Protein AF-A0A1Q4V2J5-F1 (afdb_monomer)

Structure (mmCIF, N/CA/C/O backbone):
data_AF-A0A1Q4V2J5-F1
#
_entry.id   AF-A0A1Q4V2J5-F1
#
loop_
_atom_site.group_PDB
_atom_site.id
_atom_site.type_symbol
_atom_site.label_atom_id
_atom_site.label_alt_id
_atom_site.label_comp_id
_atom_site.label_asym_id
_atom_site.label_entity_id
_atom_site.label_seq_id
_atom_site.pdbx_PDB_ins_code
_atom_site.Cartn_x
_atom_site.Cartn_y
_atom_site.Cartn_z
_atom_site.occupancy
_atom_site.B_iso_or_equiv
_atom_site.auth_seq_id
_atom_site.auth_comp_id
_atom_site.auth_asym_id
_atom_site.auth_atom_id
_atom_site.pdbx_PDB_model_num
ATOM 1 N N . MET A 1 1 ? -46.724 -32.236 67.416 1.00 39.72 1 MET A N 1
ATOM 2 C CA . MET A 1 1 ? -46.087 -31.391 68.452 1.00 39.72 1 MET A CA 1
ATOM 3 C C . MET A 1 1 ? -46.421 -29.924 68.162 1.00 39.72 1 MET A C 1
ATOM 5 O O . MET A 1 1 ? -46.288 -29.545 67.012 1.00 39.72 1 MET A O 1
ATOM 9 N N . ARG A 1 2 ? -46.926 -29.193 69.180 1.00 38.06 2 ARG A N 1
ATOM 10 C CA . ARG A 1 2 ? -46.910 -27.722 69.469 1.00 38.06 2 ARG A CA 1
ATOM 11 C C . ARG A 1 2 ? -47.017 -26.739 68.270 1.00 38.06 2 ARG A C 1
ATOM 13 O O . ARG A 1 2 ? -46.106 -26.695 67.465 1.00 38.06 2 ARG A O 1
ATOM 20 N N . LYS A 1 3 ? -48.126 -26.019 68.008 1.00 39.00 3 LYS A N 1
ATOM 21 C CA . LYS A 1 3 ? -48.705 -24.787 68.636 1.00 39.00 3 LYS A CA 1
ATOM 22 C C . LYS A 1 3 ? -47.751 -23.587 68.846 1.00 39.00 3 LYS A C 1
ATOM 24 O O . LYS A 1 3 ? -46.916 -23.660 69.738 1.00 39.00 3 LYS A O 1
ATOM 29 N N . ALA A 1 4 ? -48.019 -22.490 68.118 1.00 44.50 4 ALA A N 1
ATOM 30 C CA . ALA A 1 4 ? -48.086 -21.050 68.495 1.00 44.50 4 ALA A CA 1
ATOM 31 C C . ALA A 1 4 ? -48.297 -20.270 67.166 1.00 44.50 4 ALA A C 1
ATOM 33 O O . ALA A 1 4 ? -47.572 -20.547 66.222 1.00 44.50 4 ALA A O 1
ATOM 34 N N . VAL A 1 5 ? -49.307 -19.438 66.869 1.00 44.59 5 VAL A N 1
ATOM 35 C CA . VAL A 1 5 ? -50.033 -18.348 67.560 1.00 44.59 5 VAL A CA 1
ATOM 36 C C . VAL A 1 5 ? -49.110 -17.291 68.161 1.00 44.59 5 VAL A C 1
ATOM 38 O O . VAL A 1 5 ? -48.549 -17.490 69.231 1.00 44.59 5 VAL A O 1
ATOM 41 N N . GLY A 1 6 ? -49.039 -16.147 67.479 1.00 40.91 6 GLY A N 1
ATOM 42 C CA . GLY A 1 6 ? -48.500 -14.886 67.975 1.00 40.91 6 GLY A CA 1
ATOM 43 C C . GLY A 1 6 ? -48.988 -13.738 67.091 1.00 40.91 6 GLY A C 1
ATOM 44 O O . GLY A 1 6 ? -48.421 -13.489 66.035 1.00 40.91 6 GLY A O 1
ATOM 45 N N . ALA A 1 7 ? -50.076 -13.091 67.506 1.00 45.78 7 ALA A N 1
ATOM 46 C CA . ALA A 1 7 ? -50.595 -11.841 66.957 1.00 45.78 7 ALA A CA 1
ATOM 47 C C . ALA A 1 7 ? -50.284 -10.700 67.936 1.00 45.78 7 ALA A C 1
ATOM 49 O O . ALA A 1 7 ? -50.378 -10.937 69.135 1.00 45.78 7 ALA A O 1
ATOM 50 N N . LEU A 1 8 ? -49.972 -9.500 67.433 1.00 45.38 8 LEU A N 1
ATOM 51 C CA . LEU A 1 8 ? -50.044 -8.181 68.103 1.00 45.38 8 LEU A CA 1
ATOM 52 C C . LEU A 1 8 ? -49.776 -7.121 67.006 1.00 45.38 8 LEU A C 1
ATOM 54 O O . LEU A 1 8 ? -48.707 -7.141 66.410 1.00 45.38 8 LEU A O 1
ATOM 58 N N . LEU A 1 9 ? -50.767 -6.407 66.451 1.00 46.00 9 LEU A N 1
ATOM 59 C CA . LEU A 1 9 ? -51.489 -5.213 66.943 1.00 46.00 9 LEU A CA 1
ATOM 60 C C . LEU A 1 9 ? -50.599 -3.998 67.274 1.00 46.00 9 LEU A C 1
ATOM 62 O O . LEU A 1 9 ? -49.990 -3.970 68.336 1.00 46.00 9 LEU A O 1
ATOM 66 N N . ALA A 1 10 ? -50.642 -2.974 66.408 1.00 44.84 10 ALA A N 1
ATOM 67 C CA . ALA A 1 10 ? -50.581 -1.537 66.743 1.00 44.84 10 ALA A CA 1
ATOM 68 C C . ALA A 1 10 ? -50.920 -0.710 65.473 1.00 44.84 10 ALA A C 1
ATOM 70 O O . ALA A 1 10 ? -50.169 -0.722 64.505 1.00 44.84 10 ALA A O 1
ATOM 71 N N . THR A 1 11 ? -52.172 -0.273 65.292 1.00 48.34 11 THR A N 1
ATOM 72 C CA . THR A 1 11 ? -52.680 1.107 65.508 1.00 48.34 11 THR A CA 1
ATOM 73 C C . THR A 1 11 ? -52.018 2.222 64.680 1.00 48.34 11 THR A C 1
ATOM 75 O O . THR A 1 11 ? -50.957 2.723 65.026 1.00 48.34 11 THR A O 1
ATOM 78 N N . THR A 1 12 ? -52.742 2.621 63.623 1.00 49.16 12 THR A N 1
ATOM 79 C CA . THR A 1 12 ? -53.023 3.991 63.128 1.00 49.16 12 THR A CA 1
ATOM 80 C C . THR A 1 12 ? -51.991 5.110 63.305 1.00 49.16 12 THR A C 1
ATOM 82 O O . THR A 1 12 ? -51.765 5.569 64.419 1.00 49.16 12 THR A O 1
ATOM 85 N N . ALA A 1 13 ? -51.627 5.743 62.186 1.00 43.56 13 ALA A N 1
ATOM 86 C CA . ALA A 1 13 ? -51.662 7.203 62.070 1.00 43.56 13 ALA A CA 1
ATOM 87 C C . ALA A 1 13 ? -51.858 7.609 60.600 1.00 43.56 13 ALA A C 1
ATOM 89 O O . ALA A 1 13 ? -51.049 7.277 59.737 1.00 43.56 13 ALA A O 1
ATOM 90 N N . LEU A 1 14 ? -52.955 8.319 60.323 1.00 47.50 14 LEU A N 1
ATOM 91 C CA . LEU A 1 14 ? -53.097 9.106 59.104 1.00 47.50 14 LEU A CA 1
ATOM 92 C C . LEU A 1 14 ? -52.106 10.272 59.153 1.00 47.50 14 LEU A C 1
ATOM 94 O O . LEU A 1 14 ? -52.056 10.991 60.148 1.00 47.50 14 LEU A O 1
ATOM 98 N N . ALA A 1 15 ? -51.427 10.530 58.042 1.00 47.84 15 ALA A N 1
ATOM 99 C CA . ALA A 1 15 ? -50.968 11.870 57.710 1.00 47.84 15 ALA A CA 1
ATOM 100 C C . ALA A 1 15 ? -51.101 12.068 56.198 1.00 47.84 15 ALA A C 1
ATOM 102 O O . ALA A 1 15 ? -50.316 11.553 55.406 1.00 47.84 15 ALA A O 1
ATOM 103 N N . LEU A 1 16 ? -52.150 12.798 55.814 1.00 48.62 16 LEU A N 1
ATOM 104 C CA . LEU A 1 16 ? -52.228 13.472 54.528 1.00 48.62 16 LEU A CA 1
ATOM 105 C C . LEU A 1 16 ? -51.215 14.616 54.542 1.00 48.62 16 LEU A C 1
ATOM 107 O O . LEU A 1 16 ? -51.400 15.583 55.279 1.00 48.62 16 LEU A O 1
ATOM 111 N N . THR A 1 17 ? -50.198 14.546 53.695 1.00 51.84 17 THR A N 1
ATOM 112 C CA . THR A 1 17 ? -49.452 15.733 53.276 1.00 51.84 17 THR A CA 1
ATOM 113 C C . THR A 1 17 ? -49.263 15.705 51.768 1.00 51.84 17 THR A C 1
ATOM 115 O O . THR A 1 17 ? -48.431 15.001 51.203 1.00 51.84 17 THR A O 1
ATOM 118 N N . THR A 1 18 ? -50.089 16.509 51.107 1.00 47.66 18 THR A N 1
ATOM 119 C CA . THR A 1 18 ? -49.885 17.018 49.755 1.00 47.66 18 THR A CA 1
ATOM 120 C C . THR A 1 18 ? -48.602 17.844 49.722 1.00 47.66 18 THR A C 1
ATOM 122 O O . THR A 1 18 ? -48.601 19.01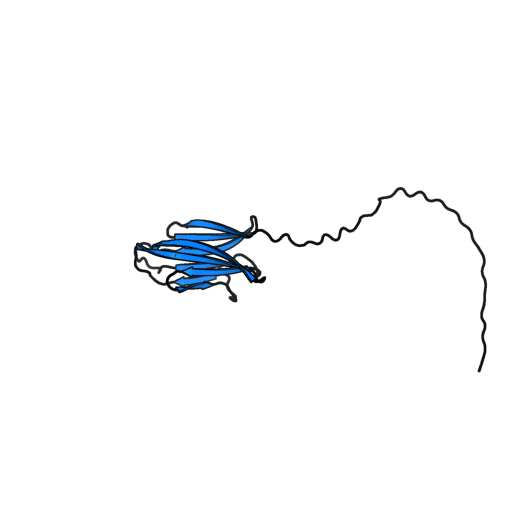7 50.093 1.00 47.66 18 THR A O 1
ATOM 125 N N . GLY A 1 19 ? -47.504 17.228 49.294 1.00 42.25 19 GLY A N 1
ATOM 126 C CA . GLY A 1 19 ? -46.289 17.924 48.890 1.00 42.25 19 GLY A CA 1
ATOM 127 C C . GLY A 1 19 ? -46.269 18.069 47.375 1.00 42.25 19 GLY A C 1
ATOM 128 O O . GLY A 1 19 ? -45.929 17.125 46.671 1.00 42.25 19 GLY A O 1
ATOM 129 N N . MET A 1 20 ? -46.648 19.242 46.868 1.00 44.53 20 MET A N 1
ATOM 130 C CA . MET A 1 20 ? -46.330 19.637 45.497 1.00 44.53 20 MET A CA 1
ATOM 131 C C . MET A 1 20 ? -44.825 19.900 45.419 1.00 44.53 20 MET A C 1
ATOM 133 O O . MET A 1 20 ? -44.360 20.972 45.799 1.00 44.53 20 MET A O 1
ATOM 137 N N . THR A 1 21 ? -44.057 18.936 44.925 1.00 46.31 21 THR A N 1
ATOM 138 C CA . THR A 1 21 ? -42.703 19.178 44.427 1.00 46.31 21 THR A CA 1
ATOM 139 C C . THR A 1 21 ? -42.759 19.282 42.909 1.00 46.31 21 THR A C 1
ATOM 141 O O . THR A 1 21 ? -42.715 18.293 42.183 1.00 46.31 21 THR A O 1
ATOM 144 N N . PHE A 1 22 ? -42.851 20.518 42.416 1.00 46.22 22 PHE A N 1
ATOM 145 C CA . PHE A 1 22 ? -42.333 20.843 41.092 1.00 46.22 22 PHE A CA 1
ATOM 146 C C . PHE A 1 22 ? -40.817 20.636 41.142 1.00 46.22 22 PHE A C 1
ATOM 148 O O . PHE A 1 22 ? -40.104 21.396 41.791 1.00 46.22 22 PHE A O 1
ATOM 155 N N . GLY A 1 23 ? -40.329 19.577 40.504 1.00 39.62 23 GLY A N 1
ATOM 156 C CA . GLY A 1 23 ? -38.907 19.263 40.473 1.00 39.62 23 GLY A CA 1
ATOM 157 C C . GLY A 1 23 ? -38.599 18.241 39.393 1.00 39.62 23 GLY A C 1
ATOM 158 O O . GLY A 1 23 ? -38.855 17.060 39.583 1.00 39.62 23 GLY A O 1
ATOM 159 N N . ALA A 1 24 ? -38.072 18.737 38.272 1.00 45.25 24 ALA A N 1
ATOM 160 C CA . ALA A 1 24 ? -37.288 18.011 37.275 1.00 45.25 24 ALA A CA 1
ATOM 161 C C . ALA A 1 24 ? -37.815 16.612 36.901 1.00 45.25 24 ALA A C 1
ATOM 163 O O . ALA A 1 24 ? -37.343 15.586 37.391 1.00 45.25 24 ALA A O 1
ATOM 164 N N . GLY A 1 25 ? -38.777 16.584 35.974 1.00 34.22 25 GLY A N 1
ATOM 165 C CA . GLY A 1 25 ? -39.198 15.358 35.308 1.00 34.22 25 GLY A CA 1
ATOM 166 C C . GLY A 1 25 ? -38.001 14.657 34.669 1.00 34.22 25 GLY A C 1
ATOM 167 O O . GLY A 1 25 ? -37.368 15.207 33.775 1.00 34.22 25 GLY A O 1
ATOM 168 N N . SER A 1 26 ? -37.717 13.460 35.188 1.00 39.34 26 SER A N 1
ATOM 169 C CA . SER A 1 26 ? -36.947 12.374 34.583 1.00 39.34 26 SER A CA 1
ATOM 170 C C . SER A 1 26 ? -35.754 12.815 33.732 1.00 39.34 26 SER A C 1
ATOM 172 O O . SER A 1 26 ? -35.878 13.008 32.522 1.00 39.34 26 SER A O 1
ATOM 174 N N . ALA A 1 27 ? -34.561 12.804 34.334 1.00 39.50 27 ALA A N 1
ATOM 175 C CA . ALA A 1 27 ? -33.396 12.331 33.601 1.00 39.50 27 ALA A CA 1
ATOM 176 C C . ALA A 1 27 ? -33.718 10.896 33.162 1.00 39.50 27 ALA A C 1
ATOM 178 O O . ALA A 1 27 ? -33.480 9.931 33.887 1.00 39.50 27 ALA A O 1
ATOM 179 N N . ALA A 1 28 ? -34.357 10.761 32.000 1.00 39.88 28 ALA A N 1
ATOM 180 C CA . ALA A 1 28 ? -34.276 9.538 31.245 1.00 39.88 28 ALA A CA 1
ATOM 181 C C . ALA A 1 28 ? -32.778 9.352 31.030 1.00 39.88 28 ALA A C 1
ATOM 183 O O . ALA A 1 28 ? -32.152 10.110 30.289 1.00 39.88 28 ALA A O 1
ATOM 184 N N . ALA A 1 29 ? -32.191 8.403 31.757 1.00 42.00 29 ALA A N 1
ATOM 185 C CA . ALA A 1 29 ? -30.956 7.785 31.338 1.00 42.00 29 ALA A CA 1
ATOM 186 C C . ALA A 1 29 ? -31.275 7.185 29.971 1.00 42.00 29 ALA A C 1
ATOM 188 O O . ALA A 1 29 ? -31.754 6.061 29.849 1.00 42.00 29 ALA A O 1
ATOM 189 N N . GLN A 1 30 ? -31.115 8.010 28.940 1.00 37.41 30 GLN A N 1
ATOM 190 C CA . GLN A 1 30 ? -30.925 7.553 27.592 1.00 37.41 30 G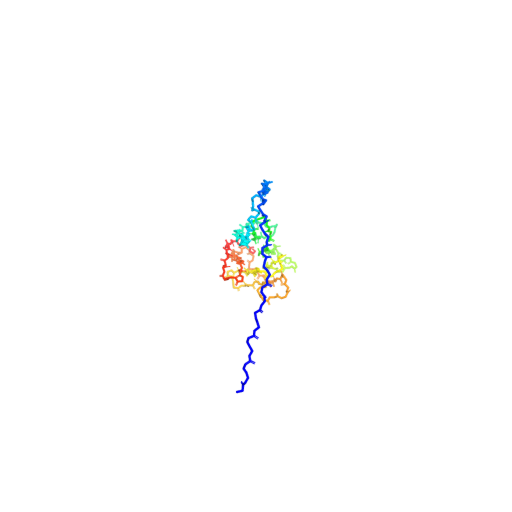LN A CA 1
ATOM 191 C C . GLN A 1 30 ? -29.654 6.733 27.731 1.00 37.41 30 GLN A C 1
ATOM 193 O O . GLN A 1 30 ? -28.562 7.280 27.886 1.00 37.41 30 GLN A O 1
ATOM 198 N N . SER A 1 31 ? -29.817 5.415 27.833 1.00 38.59 31 SER A N 1
ATOM 199 C CA . SER A 1 31 ? -28.772 4.492 27.447 1.00 38.59 31 SER A CA 1
ATOM 200 C C . SER A 1 31 ? -28.426 4.928 26.035 1.00 38.59 31 SER A C 1
ATOM 202 O O . SER A 1 31 ? -29.147 4.617 25.089 1.00 38.59 31 SER A O 1
ATOM 204 N N . ALA A 1 32 ? -27.426 5.802 25.922 1.00 42.28 32 ALA A N 1
ATOM 205 C CA . ALA A 1 32 ? -26.769 6.068 24.674 1.00 42.28 32 ALA A CA 1
ATOM 206 C C . ALA A 1 32 ? -26.200 4.708 24.316 1.00 42.28 32 ALA A C 1
ATOM 208 O O . ALA A 1 32 ? -25.188 4.277 24.866 1.00 42.28 32 ALA A O 1
ATOM 209 N N . ASP A 1 33 ? -26.954 3.983 23.499 1.00 41.97 33 ASP A N 1
ATOM 210 C CA . ASP A 1 33 ? -26.427 2.893 22.722 1.00 41.97 33 ASP A CA 1
ATOM 211 C C . ASP A 1 33 ? -25.366 3.554 21.852 1.00 41.97 33 ASP A C 1
ATOM 213 O O . ASP A 1 33 ? -25.638 4.123 20.795 1.00 41.97 33 ASP A O 1
ATOM 217 N N . THR A 1 34 ? -24.151 3.638 22.385 1.00 43.88 34 THR A N 1
ATOM 218 C CA . THR A 1 34 ? -22.976 4.020 21.629 1.00 43.88 34 THR A CA 1
ATOM 219 C C . THR A 1 34 ? -22.652 2.828 20.746 1.00 43.88 34 THR A C 1
ATOM 221 O O . THR A 1 34 ? -21.606 2.199 20.887 1.00 43.88 34 THR A O 1
ATOM 224 N N . THR A 1 35 ? -23.543 2.513 19.806 1.00 45.41 35 THR A N 1
ATOM 225 C CA . THR A 1 35 ? -23.106 2.011 18.518 1.00 45.41 35 THR A CA 1
ATOM 226 C C . THR A 1 35 ? -22.198 3.107 17.986 1.00 45.41 35 THR A C 1
ATOM 228 O O . THR A 1 35 ? -22.676 4.109 17.449 1.00 45.41 35 THR A O 1
ATOM 231 N N . ALA A 1 36 ? -20.895 2.993 18.260 1.00 49.88 36 ALA A N 1
ATOM 232 C CA . ALA A 1 36 ? -19.885 3.810 17.617 1.00 49.88 36 ALA A CA 1
ATOM 233 C C . ALA A 1 36 ? -20.219 3.757 16.128 1.00 49.88 36 ALA A C 1
ATOM 235 O O . ALA A 1 36 ? -20.235 2.672 15.542 1.00 49.88 36 ALA A O 1
ATOM 236 N N . ALA A 1 37 ? -20.634 4.893 15.565 1.00 50.72 37 ALA A N 1
ATOM 237 C CA . ALA A 1 37 ? -21.012 4.954 14.168 1.00 50.72 37 ALA A CA 1
ATOM 238 C C . ALA A 1 37 ? -19.843 4.366 13.380 1.00 50.72 37 ALA A C 1
ATOM 240 O O . ALA A 1 37 ? -18.717 4.847 13.522 1.00 50.72 37 ALA A O 1
ATOM 241 N N . VAL A 1 38 ? -20.094 3.289 12.631 1.00 58.28 38 VAL A N 1
ATOM 242 C CA . VAL A 1 38 ? -19.081 2.677 11.773 1.00 58.28 38 VAL A CA 1
ATOM 243 C C . VAL A 1 38 ? -18.614 3.782 10.838 1.00 58.28 38 VAL A C 1
ATOM 245 O O . VAL A 1 38 ? -19.359 4.219 9.960 1.00 58.28 38 VAL A O 1
ATOM 248 N N . GLN A 1 39 ? -17.423 4.316 11.099 1.00 69.12 39 GLN A N 1
ATOM 249 C CA . GLN A 1 39 ? -16.891 5.414 10.313 1.00 69.12 39 GLN A CA 1
ATOM 250 C C . GLN A 1 39 ? -16.684 4.902 8.890 1.00 69.12 39 GLN A C 1
ATOM 252 O O . GLN A 1 39 ? -16.089 3.843 8.683 1.00 69.12 39 GLN A O 1
ATOM 257 N N . ALA A 1 40 ? -17.213 5.631 7.906 1.00 81.81 40 ALA A N 1
ATOM 258 C CA . ALA A 1 40 ? -17.077 5.243 6.513 1.00 81.81 40 ALA A CA 1
ATOM 259 C C . ALA A 1 40 ? -15.593 5.249 6.129 1.00 81.81 40 ALA A C 1
ATOM 261 O O . ALA A 1 40 ? -14.933 6.295 6.154 1.00 81.81 40 ALA A O 1
ATOM 262 N N . ILE A 1 41 ? -15.086 4.071 5.773 1.00 88.88 41 ILE A N 1
ATOM 263 C CA . ILE A 1 41 ? -13.733 3.917 5.262 1.00 88.88 41 ILE A CA 1
ATOM 264 C C . ILE A 1 41 ? -13.674 4.469 3.846 1.00 88.88 41 ILE A C 1
ATOM 266 O O . ILE A 1 41 ? -14.467 4.091 2.982 1.00 88.88 41 ILE A O 1
ATOM 270 N N . HIS A 1 42 ? -12.699 5.332 3.595 1.00 91.25 42 HIS A N 1
ATOM 271 C CA . HIS A 1 42 ? -12.381 5.794 2.253 1.00 91.25 42 HIS A CA 1
ATOM 272 C C . HIS A 1 42 ? -10.872 5.862 2.050 1.00 91.25 42 HIS A C 1
ATOM 274 O O . HIS A 1 42 ? -10.095 5.790 3.002 1.00 91.25 42 HIS A O 1
ATOM 280 N N . ALA A 1 43 ? -10.465 5.990 0.792 1.00 95.06 43 ALA A N 1
ATOM 281 C CA . ALA A 1 43 ? -9.069 6.059 0.408 1.00 95.06 43 ALA A CA 1
ATOM 282 C C . ALA A 1 43 ? -8.800 7.264 -0.487 1.00 95.06 43 ALA A C 1
ATOM 284 O O . ALA A 1 43 ? -9.634 7.647 -1.309 1.00 95.06 43 ALA A O 1
ATOM 285 N N . THR A 1 44 ? -7.600 7.816 -0.363 1.00 96.94 44 THR A N 1
ATOM 286 C CA . THR A 1 44 ? -7.037 8.777 -1.309 1.00 96.94 44 THR A CA 1
ATOM 287 C C . THR A 1 44 ? -5.827 8.156 -1.990 1.00 96.94 44 THR A C 1
ATOM 289 O O . THR A 1 44 ? -5.126 7.327 -1.412 1.00 96.94 44 THR A O 1
ATOM 292 N N . THR A 1 45 ? -5.593 8.529 -3.245 1.00 97.31 45 THR A N 1
ATOM 293 C CA . THR A 1 45 ? -4.410 8.112 -4.004 1.00 97.31 45 THR A CA 1
ATOM 294 C C . THR A 1 45 ? -3.628 9.356 -4.385 1.00 97.31 45 THR A C 1
ATOM 296 O O . THR A 1 45 ? -4.207 10.305 -4.914 1.00 97.31 45 THR A O 1
ATOM 299 N N . ALA A 1 46 ? -2.330 9.363 -4.099 1.00 95.88 46 ALA A N 1
ATOM 300 C CA . ALA A 1 46 ? -1.442 10.472 -4.409 1.00 95.88 46 ALA A CA 1
ATOM 301 C C . ALA A 1 46 ? -0.139 9.955 -5.018 1.00 95.88 46 ALA A C 1
ATOM 303 O O . ALA A 1 46 ? 0.426 8.970 -4.540 1.00 95.88 46 ALA A O 1
ATOM 304 N N . SER A 1 47 ? 0.356 10.642 -6.045 1.00 92.19 47 SER A N 1
ATOM 305 C CA . SER A 1 47 ? 1.733 10.461 -6.498 1.00 92.19 47 SER A CA 1
ATOM 306 C C . SER A 1 47 ? 2.682 10.958 -5.410 1.00 92.19 47 SER A C 1
ATOM 308 O O . SER A 1 47 ? 2.520 12.067 -4.894 1.00 92.19 47 SER A O 1
ATOM 310 N N . THR A 1 48 ? 3.672 10.147 -5.068 1.00 82.75 48 THR A N 1
ATOM 311 C CA . THR A 1 48 ? 4.829 10.558 -4.273 1.00 82.75 48 THR A CA 1
ATOM 312 C C . THR A 1 48 ? 5.990 10.848 -5.226 1.00 82.75 48 THR A C 1
ATOM 314 O O . THR A 1 48 ? 5.912 10.525 -6.411 1.00 82.75 48 THR A O 1
ATOM 317 N N . GLY A 1 49 ? 7.038 11.540 -4.765 1.00 79.94 49 GLY A N 1
ATOM 318 C CA . GLY A 1 49 ? 8.110 12.027 -5.651 1.00 79.94 49 GLY A CA 1
ATOM 319 C C . GLY A 1 49 ? 8.719 10.946 -6.555 1.00 79.94 49 GLY A C 1
ATOM 320 O O . GLY A 1 49 ? 9.129 11.245 -7.671 1.00 79.94 49 GLY A O 1
ATOM 321 N N . ASN A 1 50 ? 8.715 9.697 -6.092 1.00 81.62 50 ASN A N 1
ATOM 322 C CA . ASN A 1 50 ? 9.178 8.517 -6.806 1.00 81.62 50 ASN A CA 1
ATOM 323 C C . ASN A 1 50 ? 8.163 7.366 -6.720 1.00 81.62 50 ASN A C 1
ATOM 325 O O . ASN A 1 50 ? 8.563 6.217 -6.601 1.00 81.62 50 ASN A O 1
ATOM 329 N N . GLY A 1 51 ? 6.857 7.626 -6.675 1.00 89.88 51 GLY A N 1
ATOM 330 C CA . GLY A 1 51 ? 5.935 6.551 -6.324 1.00 89.88 51 GLY A CA 1
ATOM 331 C C . GLY A 1 51 ? 4.462 6.907 -6.312 1.00 89.88 51 GLY A C 1
ATOM 332 O O . GLY A 1 51 ? 4.032 7.948 -6.811 1.00 89.88 51 GLY A O 1
ATOM 333 N N . VAL A 1 52 ? 3.670 6.009 -5.734 1.00 95.25 52 VAL A N 1
ATOM 334 C CA . VAL A 1 52 ? 2.233 6.205 -5.523 1.00 95.25 52 VAL A CA 1
ATOM 335 C C . VAL A 1 52 ? 1.854 5.658 -4.158 1.00 95.25 52 VAL A C 1
ATOM 337 O O . VAL A 1 52 ? 2.116 4.496 -3.859 1.00 95.25 52 VAL A O 1
ATOM 340 N N . ARG A 1 53 ? 1.162 6.473 -3.362 1.00 96.81 53 ARG A N 1
ATOM 341 C CA . ARG A 1 53 ? 0.631 6.097 -2.052 1.00 96.81 53 ARG A CA 1
ATOM 342 C C . ARG A 1 53 ? -0.892 6.067 -2.080 1.00 96.81 53 ARG A C 1
ATOM 344 O O . ARG A 1 53 ? -1.532 7.036 -2.488 1.00 96.81 53 ARG A O 1
ATOM 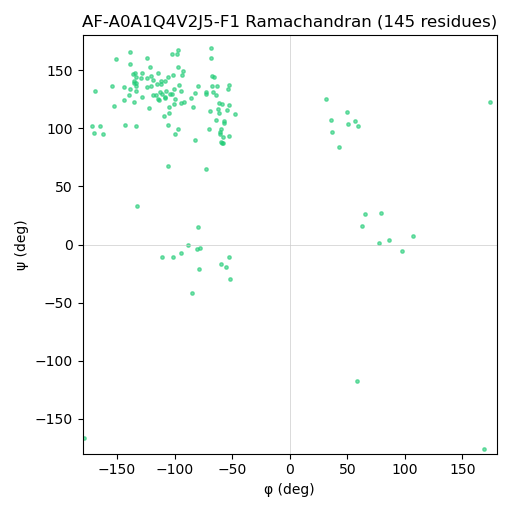351 N N . VAL A 1 54 ? -1.468 4.981 -1.573 1.00 97.81 54 VAL A N 1
ATOM 352 C CA . VAL A 1 54 ? -2.896 4.855 -1.264 1.00 97.81 54 VAL A CA 1
ATOM 353 C C . VAL A 1 54 ? -3.064 4.948 0.247 1.00 97.81 54 VAL A C 1
ATOM 355 O O . VAL A 1 54 ? -2.617 4.062 0.970 1.00 97.81 54 VAL A O 1
ATOM 358 N N . THR A 1 55 ? -3.701 6.014 0.727 1.00 96.81 55 THR A N 1
ATOM 359 C CA . THR A 1 55 ? -3.913 6.261 2.163 1.00 96.81 55 THR A CA 1
ATOM 360 C C . THR A 1 55 ? -5.370 6.026 2.527 1.00 96.81 55 THR A C 1
ATOM 362 O O . THR A 1 55 ? -6.251 6.553 1.852 1.00 96.81 55 THR A O 1
ATOM 365 N N . TYR A 1 56 ? -5.624 5.277 3.598 1.00 94.19 56 TYR A N 1
ATOM 366 C CA . TYR A 1 56 ? -6.972 5.016 4.102 1.00 94.19 56 TYR A CA 1
ATOM 367 C C . TYR A 1 56 ? -7.312 5.877 5.313 1.00 94.19 56 TYR A C 1
ATOM 369 O O . TYR A 1 56 ? -6.462 6.152 6.165 1.00 94.19 56 TYR A O 1
ATOM 377 N N . TYR A 1 57 ? -8.588 6.247 5.394 1.00 91.62 57 TYR A N 1
ATOM 378 C CA . TYR A 1 57 ? -9.144 7.067 6.457 1.00 91.62 57 TYR A CA 1
ATOM 379 C C . TYR A 1 57 ? -10.459 6.492 6.985 1.00 91.62 57 TYR A C 1
ATOM 381 O O . TYR A 1 57 ? -11.281 6.000 6.208 1.00 91.62 57 TYR A O 1
ATOM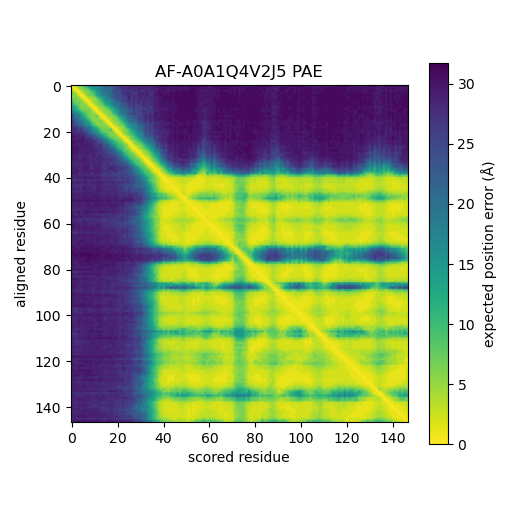 389 N N . ALA A 1 58 ? -10.672 6.631 8.292 1.00 88.81 58 ALA A N 1
ATOM 390 C CA . ALA A 1 58 ? -11.968 6.514 8.953 1.00 88.81 58 ALA A CA 1
ATOM 391 C C . ALA A 1 58 ? -12.422 7.928 9.342 1.00 88.81 58 ALA A C 1
ATOM 393 O O . ALA A 1 58 ? -11.881 8.532 10.268 1.00 88.81 58 ALA A O 1
ATOM 394 N N . GLY A 1 59 ? -13.350 8.508 8.576 1.00 87.06 59 GLY A N 1
ATOM 395 C CA . GLY A 1 59 ? -13.662 9.936 8.705 1.00 87.06 59 GLY A CA 1
ATOM 396 C C . GLY A 1 59 ? -12.418 10.795 8.465 1.00 87.06 59 GLY A C 1
ATOM 397 O O . GLY A 1 59 ? -11.865 10.773 7.376 1.00 87.0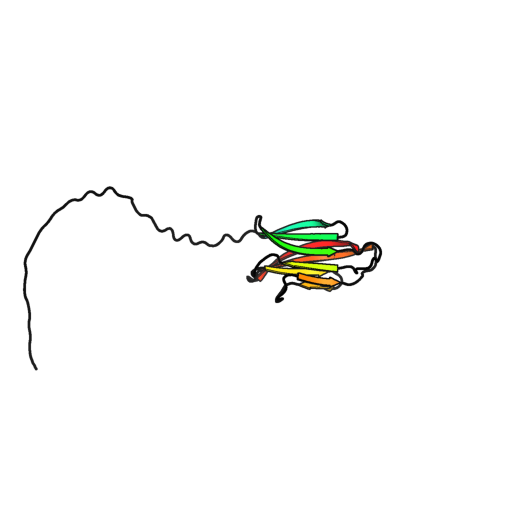6 59 GLY A O 1
ATOM 398 N N . THR A 1 60 ? -11.961 11.560 9.455 1.00 87.81 60 THR A N 1
ATOM 399 C CA . THR A 1 60 ? -10.737 12.380 9.329 1.00 87.81 60 THR A CA 1
ATOM 400 C C . THR 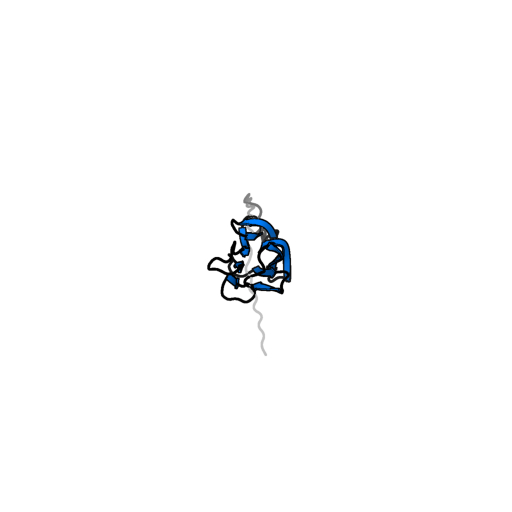A 1 60 ? -9.477 11.687 9.847 1.00 87.81 60 THR A C 1
ATOM 402 O O . THR A 1 60 ? -8.381 12.230 9.716 1.00 87.81 60 THR A O 1
ATOM 405 N N . GLU A 1 61 ? -9.615 10.520 10.473 1.00 89.12 61 GLU A N 1
ATOM 406 C CA . GLU A 1 61 ? -8.506 9.783 11.067 1.00 89.12 61 GLU A CA 1
ATOM 407 C C . GLU A 1 61 ? -7.779 8.964 10.005 1.00 89.12 61 GLU A C 1
ATOM 409 O O . GLU A 1 61 ? -8.403 8.235 9.237 1.00 89.12 61 GLU A O 1
ATOM 414 N N . ARG A 1 62 ? -6.450 9.081 9.958 1.00 91.38 62 ARG A N 1
ATOM 415 C CA . ARG A 1 62 ? -5.613 8.316 9.033 1.00 91.38 62 ARG A CA 1
ATOM 416 C C . ARG A 1 62 ? -5.315 6.947 9.633 1.00 91.38 62 ARG A C 1
ATOM 418 O O . ARG A 1 62 ? -4.636 6.874 10.649 1.00 91.38 62 ARG A O 1
ATOM 425 N N . LEU A 1 63 ? -5.755 5.889 8.961 1.00 91.56 63 LEU A N 1
ATOM 426 C CA . LEU A 1 63 ? -5.595 4.515 9.441 1.00 91.56 63 LEU A CA 1
ATOM 427 C C . LEU A 1 63 ? -4.242 3.914 9.063 1.00 91.56 63 LEU A C 1
ATOM 429 O O . LEU A 1 63 ? -3.608 3.248 9.864 1.00 91.56 63 LEU A O 1
ATOM 433 N N . GLY A 1 64 ? -3.794 4.164 7.837 1.00 94.00 64 GLY A N 1
ATOM 434 C CA . GLY A 1 64 ? -2.607 3.524 7.282 1.00 94.00 64 GLY A CA 1
ATOM 435 C C . GLY A 1 64 ? -2.488 3.779 5.790 1.00 94.00 64 GLY A C 1
ATOM 436 O O . GLY A 1 64 ? -3.280 4.533 5.206 1.00 94.00 64 GLY A O 1
ATOM 437 N N . TYR A 1 65 ? -1.488 3.172 5.166 1.00 95.75 65 TYR A N 1
ATOM 438 C CA . TYR A 1 65 ? -1.284 3.265 3.729 1.00 95.75 65 TYR A CA 1
ATOM 439 C C . TYR A 1 65 ? -0.606 2.029 3.145 1.00 95.75 65 TYR A C 1
ATOM 441 O O . TYR A 1 65 ? 0.074 1.277 3.836 1.00 95.75 65 TYR A O 1
ATOM 449 N N . GLY A 1 66 ? -0.777 1.863 1.836 1.00 96.88 66 GLY A N 1
ATOM 450 C CA . GLY A 1 66 ? 0.116 1.073 0.998 1.00 96.88 66 GLY A CA 1
ATOM 451 C C . GLY A 1 66 ? 0.801 1.992 -0.003 1.00 96.88 66 GLY A C 1
ATOM 452 O O . GLY A 1 66 ? 0.162 2.898 -0.549 1.00 96.88 66 GLY A O 1
ATOM 453 N N . GLU A 1 67 ? 2.091 1.795 -0.225 1.00 96.19 67 GLU A N 1
ATOM 454 C CA . GLU A 1 67 ? 2.885 2.633 -1.112 1.00 96.19 67 GLU A CA 1
ATOM 455 C C . GLU A 1 67 ? 3.792 1.813 -2.016 1.00 96.19 67 GLU A C 1
ATOM 457 O O . GLU A 1 67 ? 4.402 0.824 -1.613 1.00 96.19 67 GLU A O 1
ATOM 462 N N . TRP A 1 68 ? 3.878 2.277 -3.255 1.00 95.25 68 TRP A N 1
ATOM 463 C CA . TRP A 1 68 ? 4.903 1.888 -4.196 1.00 95.25 68 TRP A CA 1
ATOM 464 C C . TRP A 1 68 ? 5.989 2.953 -4.234 1.00 95.25 68 TRP A C 1
ATOM 466 O O . TRP A 1 68 ? 5.690 4.112 -4.524 1.00 95.25 68 TRP A O 1
ATOM 476 N N . HIS A 1 69 ? 7.229 2.535 -4.013 1.00 92.06 69 HIS A N 1
ATOM 477 C CA . HIS A 1 69 ? 8.423 3.335 -4.224 1.00 92.06 69 HIS A CA 1
ATOM 478 C C . HIS A 1 69 ? 9.182 2.788 -5.428 1.00 92.06 69 HIS A C 1
ATOM 480 O O . HIS A 1 69 ? 9.764 1.705 -5.365 1.00 92.06 69 HIS A O 1
ATOM 486 N N . GLN A 1 70 ? 9.178 3.564 -6.503 1.00 88.50 70 GLN A N 1
ATOM 487 C CA . GLN A 1 70 ? 10.023 3.373 -7.665 1.00 88.50 70 GLN A CA 1
ATOM 488 C C . GLN A 1 70 ? 11.463 3.752 -7.315 1.00 88.50 70 GLN A C 1
ATOM 490 O O . GLN A 1 70 ? 11.742 4.844 -6.795 1.00 88.50 70 GLN A O 1
ATOM 495 N N . ASN A 1 71 ? 12.389 2.871 -7.655 1.00 79.75 71 ASN A N 1
ATOM 496 C CA . ASN A 1 71 ? 13.787 3.210 -7.776 1.00 79.75 71 ASN A CA 1
ATOM 497 C C . ASN A 1 71 ? 14.020 3.833 -9.149 1.00 79.75 71 ASN A C 1
ATOM 499 O O . ASN A 1 71 ? 14.325 3.146 -10.115 1.00 79.75 71 ASN A O 1
ATOM 503 N N . ALA A 1 72 ? 13.896 5.154 -9.251 1.00 57.88 72 ALA A N 1
ATOM 504 C CA . ALA A 1 72 ? 14.280 5.817 -10.485 1.00 57.88 72 ALA A CA 1
ATOM 505 C C . ALA A 1 72 ? 15.784 5.585 -10.733 1.00 57.88 72 ALA A C 1
ATOM 507 O O . ALA A 1 72 ? 16.618 6.140 -10.016 1.00 57.88 72 ALA A O 1
ATOM 508 N N . GLN A 1 73 ? 16.117 4.830 -11.789 1.00 57.91 73 GLN A N 1
ATOM 509 C CA . GLN A 1 73 ? 17.469 4.707 -12.357 1.00 57.91 73 GLN A CA 1
ATOM 510 C C . GLN A 1 73 ? 18.439 3.770 -11.613 1.00 57.91 73 GLN A C 1
ATOM 512 O O . GLN A 1 73 ? 19.656 3.956 -11.715 1.00 57.91 73 GLN A O 1
ATOM 517 N N . GLY A 1 74 ? 17.954 2.747 -10.902 1.00 52.00 74 GLY A N 1
ATOM 518 C CA . GLY A 1 74 ? 18.844 1.727 -10.329 1.00 52.00 74 GLY A CA 1
ATOM 519 C C . GLY A 1 74 ? 19.795 2.249 -9.240 1.00 52.00 74 GLY A C 1
ATOM 520 O O . GLY A 1 74 ? 20.888 1.704 -9.060 1.00 52.00 74 GLY A O 1
ATOM 521 N N . LEU A 1 75 ? 19.426 3.323 -8.529 1.00 53.94 75 LEU A N 1
ATOM 522 C CA . LEU A 1 75 ? 20.168 3.773 -7.349 1.00 53.94 75 LEU A CA 1
ATOM 523 C C . LEU A 1 75 ? 20.014 2.747 -6.206 1.00 53.94 75 LEU A C 1
ATOM 525 O O . LEU A 1 75 ? 19.236 1.808 -6.290 1.00 53.94 75 LEU A O 1
ATOM 529 N N . ILE A 1 76 ? 20.803 2.897 -5.141 1.00 52.94 76 ILE A N 1
ATOM 530 C CA . ILE A 1 76 ? 21.164 1.880 -4.123 1.00 52.94 76 ILE A CA 1
ATOM 531 C C . ILE A 1 76 ? 19.985 1.133 -3.429 1.00 52.94 76 ILE A C 1
ATOM 533 O O . ILE A 1 76 ? 20.232 0.147 -2.738 1.00 52.94 76 ILE A O 1
ATOM 537 N N . GLN A 1 77 ? 18.722 1.545 -3.588 1.00 66.00 77 GLN A N 1
ATOM 538 C CA . GLN A 1 77 ? 17.550 0.844 -3.037 1.00 66.00 77 GLN A CA 1
ATOM 539 C C . GLN A 1 77 ? 16.711 0.216 -4.142 1.00 66.00 77 GLN A C 1
ATOM 541 O O . GLN A 1 77 ? 16.321 0.929 -5.053 1.00 66.00 77 GLN A O 1
ATOM 546 N N . ASP A 1 78 ? 16.369 -1.070 -4.035 1.00 83.94 78 ASP A N 1
ATOM 547 C CA . ASP A 1 78 ? 15.466 -1.679 -5.014 1.00 83.94 78 ASP A CA 1
ATOM 548 C C . ASP A 1 78 ? 14.038 -1.121 -4.906 1.00 83.94 78 ASP A C 1
ATOM 550 O O . ASP A 1 78 ? 13.628 -0.607 -3.856 1.00 83.94 78 ASP A O 1
ATOM 554 N N . ASP A 1 79 ? 13.247 -1.292 -5.970 1.00 89.62 79 ASP A N 1
ATOM 555 C CA . ASP A 1 79 ? 11.830 -0.938 -5.918 1.00 89.62 79 ASP A CA 1
ATOM 556 C C . ASP A 1 79 ? 11.133 -1.626 -4.742 1.00 89.62 79 ASP A C 1
ATOM 558 O O . ASP A 1 79 ? 11.282 -2.837 -4.518 1.00 89.62 79 ASP A O 1
ATOM 562 N N . THR A 1 80 ? 10.343 -0.859 -3.999 1.00 93.00 80 THR A N 1
ATOM 563 C CA . THR A 1 80 ? 9.801 -1.303 -2.717 1.00 93.00 80 THR A CA 1
ATOM 564 C C . THR A 1 80 ? 8.292 -1.120 -2.664 1.00 93.00 80 THR A C 1
ATOM 566 O O . THR A 1 80 ? 7.766 -0.030 -2.878 1.00 93.00 80 THR A O 1
ATOM 569 N N . LEU A 1 81 ? 7.599 -2.209 -2.333 1.00 95.19 81 LEU A N 1
ATOM 570 C CA . LEU A 1 81 ? 6.203 -2.197 -1.919 1.00 95.19 81 LEU A CA 1
ATOM 571 C C . LEU A 1 81 ? 6.154 -2.145 -0.392 1.00 95.19 81 LEU A C 1
ATOM 573 O O . LEU A 1 81 ? 6.685 -3.040 0.263 1.00 95.19 81 LEU A O 1
ATOM 577 N N . GLU A 1 82 ? 5.515 -1.126 0.165 1.00 95.12 82 GLU A N 1
ATOM 578 C CA . GLU A 1 82 ? 5.392 -0.910 1.607 1.00 95.12 82 GLU A CA 1
ATOM 579 C C . GLU A 1 82 ? 3.918 -0.892 2.020 1.00 95.12 82 GLU A C 1
ATOM 581 O O . GLU A 1 82 ? 3.057 -0.383 1.299 1.00 95.12 82 GLU A O 1
ATOM 586 N N . VAL A 1 83 ? 3.630 -1.413 3.210 1.00 95.88 83 VAL A N 1
ATOM 587 C CA . VAL A 1 83 ? 2.408 -1.094 3.951 1.00 95.88 83 VAL A CA 1
ATOM 588 C C . VAL A 1 83 ? 2.762 -0.578 5.333 1.00 95.88 83 VAL A C 1
ATOM 590 O O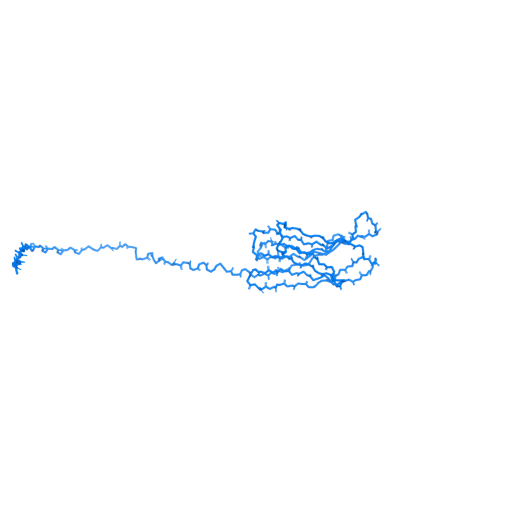 . VAL A 1 83 ? 3.699 -1.071 5.960 1.00 95.88 83 VAL A O 1
ATOM 593 N N . VAL A 1 84 ? 1.990 0.394 5.807 1.00 93.81 84 VAL A N 1
ATOM 594 C CA . VAL A 1 84 ? 2.090 0.930 7.164 1.00 93.81 84 VAL A CA 1
ATOM 595 C C . VAL A 1 84 ? 0.705 1.035 7.771 1.00 93.81 84 VAL A C 1
ATOM 597 O O . VAL A 1 84 ? -0.208 1.600 7.168 1.00 93.81 84 VAL A O 1
ATOM 600 N N . ASP A 1 85 ? 0.590 0.540 8.991 1.00 92.94 85 ASP A N 1
ATOM 601 C CA . ASP A 1 85 ? -0.539 0.733 9.883 1.00 92.94 85 ASP A CA 1
ATOM 602 C C . ASP A 1 85 ? -0.195 1.821 10.911 1.00 92.94 85 ASP A C 1
ATOM 604 O O . ASP A 1 85 ? 0.901 1.847 11.469 1.00 92.94 85 ASP A O 1
ATOM 608 N N . PHE A 1 86 ? -1.096 2.770 11.143 1.00 88.19 86 PHE A N 1
ATOM 609 C CA . PHE A 1 86 ? -0.906 3.802 12.167 1.00 88.19 86 PHE A CA 1
ATOM 610 C C . PHE A 1 86 ? -1.695 3.532 13.445 1.00 88.19 86 PHE A C 1
ATOM 612 O O . PHE A 1 86 ? -1.495 4.249 14.426 1.00 88.19 86 PHE A O 1
ATOM 619 N N . GLY A 1 87 ? -2.608 2.562 13.424 1.00 71.25 87 GLY A N 1
ATOM 620 C CA . GLY A 1 87 ? -3.537 2.297 14.509 1.00 71.25 87 GLY A CA 1
ATOM 621 C C . GLY A 1 87 ? -3.090 1.181 15.447 1.00 71.25 87 GLY A C 1
ATOM 622 O O . GLY A 1 87 ? -2.187 0.401 15.165 1.00 71.25 87 GLY A O 1
ATOM 623 N N . ASP A 1 88 ? -3.786 1.100 16.578 1.00 62.34 88 ASP A N 1
ATOM 624 C CA . ASP A 1 88 ? -3.578 0.109 17.633 1.00 62.34 88 ASP A CA 1
ATOM 625 C C . ASP A 1 88 ? -4.714 -0.940 17.592 1.00 62.34 88 ASP A C 1
ATOM 627 O O . ASP A 1 88 ? -5.534 -1.004 18.500 1.00 62.34 88 ASP A O 1
ATOM 631 N N . THR A 1 89 ? -4.773 -1.772 16.531 1.00 61.62 89 THR A N 1
ATOM 632 C CA . THR A 1 89 ? -5.360 -3.151 16.506 1.00 61.62 89 THR A CA 1
ATOM 633 C C . THR A 1 89 ? -6.707 -3.491 15.817 1.00 61.62 89 THR A C 1
ATOM 635 O O . THR A 1 89 ? -7.138 -4.641 15.921 1.00 61.62 89 THR A O 1
ATOM 638 N N . THR A 1 90 ? -7.394 -2.615 15.065 1.00 76.69 90 THR A N 1
ATOM 639 C CA . THR A 1 90 ? -8.665 -3.032 14.383 1.00 76.69 90 THR A CA 1
ATOM 640 C C . THR A 1 90 ? -8.622 -3.136 12.865 1.00 76.69 90 THR A C 1
ATOM 642 O O . THR A 1 90 ? -9.552 -3.693 12.268 1.00 76.69 90 THR A O 1
ATOM 645 N N . TYR A 1 91 ? -7.553 -2.640 12.254 1.00 85.81 91 TYR A N 1
ATOM 646 C CA . TYR A 1 91 ? -7.344 -2.681 10.818 1.00 85.81 91 TYR A CA 1
ATOM 647 C C . TYR A 1 91 ? -6.057 -3.431 10.525 1.00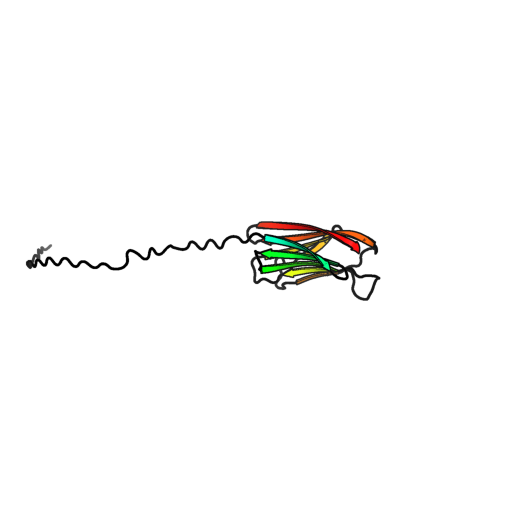 85.81 91 TYR A C 1
ATOM 649 O O . TYR A 1 91 ? -5.155 -3.469 11.349 1.00 85.81 91 TYR A O 1
ATOM 657 N N . GLU A 1 92 ? -5.997 -4.034 9.350 1.00 89.62 92 GLU A N 1
ATOM 658 C CA . GLU A 1 92 ? -4.774 -4.603 8.813 1.00 89.62 92 GLU A CA 1
ATOM 659 C C . GLU A 1 92 ? -4.645 -4.172 7.355 1.00 89.62 92 GLU A C 1
ATOM 661 O O . GLU A 1 92 ? -5.637 -4.008 6.636 1.00 89.62 92 GLU A O 1
ATOM 666 N N . PHE A 1 93 ? -3.413 -4.000 6.893 1.00 93.75 93 PHE A N 1
ATOM 667 C CA . PHE A 1 93 ? -3.123 -3.522 5.553 1.00 93.75 93 PHE A CA 1
ATOM 668 C C . PHE A 1 93 ? -2.495 -4.624 4.713 1.00 93.75 93 PHE A C 1
ATOM 670 O O . PHE A 1 93 ? -1.674 -5.425 5.171 1.00 93.75 93 PHE A O 1
ATOM 677 N N . VAL A 1 94 ? -2.899 -4.667 3.447 1.00 95.06 94 VAL A N 1
ATOM 678 C CA . VAL A 1 94 ? -2.342 -5.567 2.441 1.00 95.06 94 VAL A CA 1
ATOM 679 C C . VAL A 1 94 ? -2.117 -4.772 1.170 1.00 95.06 94 VAL A C 1
ATOM 681 O O . VAL A 1 94 ? -3.068 -4.235 0.608 1.00 95.06 94 VAL A O 1
ATOM 684 N N . ALA A 1 95 ? -0.888 -4.747 0.676 1.00 97.00 95 ALA A N 1
ATOM 685 C CA . ALA A 1 95 ? -0.588 -4.280 -0.665 1.00 97.00 95 ALA A CA 1
ATOM 686 C C . ALA A 1 95 ? -0.122 -5.460 -1.515 1.00 97.00 95 ALA A C 1
ATOM 688 O O . ALA A 1 95 ? 0.646 -6.304 -1.055 1.00 97.00 95 ALA A O 1
ATOM 689 N N . GLN A 1 96 ? -0.591 -5.523 -2.756 1.00 97.25 96 GLN A N 1
ATOM 690 C CA . GLN A 1 96 ? -0.196 -6.526 -3.732 1.00 97.25 96 GLN A CA 1
ATOM 691 C C . GLN A 1 96 ? 0.113 -5.859 -5.067 1.00 97.25 96 GLN A C 1
ATOM 693 O O . GLN A 1 96 ? -0.649 -5.014 -5.532 1.00 97.25 96 GLN A O 1
ATOM 698 N N . LEU A 1 97 ? 1.202 -6.273 -5.702 1.00 96.00 97 LEU A N 1
ATOM 699 C CA . LEU A 1 97 ? 1.513 -5.907 -7.079 1.00 96.00 97 LEU A CA 1
ATOM 700 C C . LEU A 1 97 ? 1.068 -7.007 -8.040 1.00 96.00 97 LEU A C 1
ATOM 702 O O . LEU A 1 97 ? 1.011 -8.187 -7.689 1.00 96.00 97 LEU A O 1
ATOM 706 N N . SER A 1 98 ? 0.772 -6.621 -9.280 1.00 95.44 98 SER A N 1
ATOM 707 C CA . SER A 1 98 ? 0.367 -7.540 -10.352 1.00 95.44 98 SER A CA 1
ATOM 708 C C . SER A 1 98 ? 1.406 -8.616 -10.692 1.00 95.44 98 SER A C 1
ATOM 710 O O . SER A 1 98 ? 1.055 -9.613 -11.315 1.00 95.44 98 SER A O 1
ATOM 712 N N . ASP A 1 99 ? 2.659 -8.448 -10.271 1.00 92.12 99 ASP A N 1
ATOM 713 C CA . ASP A 1 99 ? 3.726 -9.449 -10.396 1.00 92.12 99 ASP A CA 1
ATOM 714 C C . ASP A 1 99 ? 3.683 -10.546 -9.311 1.00 92.12 99 ASP A C 1
ATOM 716 O O . ASP A 1 99 ? 4.482 -11.483 -9.337 1.00 92.12 99 ASP A O 1
ATOM 720 N N . GLY A 1 100 ? 2.754 -10.436 -8.356 1.00 91.62 100 GLY A N 1
ATOM 721 C CA . GLY A 1 100 ? 2.557 -11.381 -7.263 1.00 91.62 100 GLY A CA 1
ATOM 722 C C . GLY A 1 100 ? 3.215 -10.987 -5.939 1.00 91.62 100 GLY A C 1
ATOM 723 O O . GLY A 1 100 ? 2.974 -11.670 -4.942 1.00 91.62 100 GLY A O 1
ATOM 724 N N . ARG A 1 101 ? 4.000 -9.901 -5.872 1.00 92.31 101 ARG A N 1
ATOM 725 C CA . ARG A 1 101 ? 4.558 -9.418 -4.597 1.00 92.31 101 ARG A CA 1
ATOM 726 C C . ARG A 1 101 ? 3.459 -8.930 -3.667 1.00 92.31 101 ARG A C 1
ATOM 728 O O . ARG A 1 101 ? 2.478 -8.338 -4.113 1.00 92.31 101 ARG A O 1
ATOM 735 N N . ARG A 1 102 ? 3.645 -9.158 -2.367 1.00 95.62 102 ARG A N 1
ATOM 736 C CA . ARG A 1 102 ? 2.668 -8.819 -1.333 1.00 95.62 102 ARG A CA 1
ATOM 737 C C . ARG A 1 102 ? 3.363 -8.361 -0.056 1.00 95.62 102 ARG A C 1
ATOM 739 O O . ARG A 1 102 ? 4.129 -9.141 0.493 1.00 95.62 102 ARG A O 1
ATOM 746 N N . ALA A 1 103 ? 3.027 -7.166 0.418 1.00 95.19 103 ALA A N 1
ATOM 747 C CA . ALA A 1 103 ? 3.386 -6.663 1.744 1.00 95.19 103 ALA A CA 1
ATOM 748 C C . ALA A 1 103 ? 2.125 -6.621 2.623 1.00 95.19 103 ALA A C 1
ATOM 750 O O . ALA A 1 103 ? 1.031 -6.330 2.123 1.00 95.19 103 ALA A O 1
ATOM 751 N N . SER A 1 104 ? 2.231 -6.969 3.904 1.00 94.06 104 SER A N 1
ATOM 752 C CA . SER A 1 104 ? 1.079 -7.063 4.795 1.00 94.06 104 SER A CA 1
ATOM 753 C C . SER A 1 104 ? 1.415 -6.868 6.271 1.00 94.06 104 SER A C 1
ATOM 755 O O . SER A 1 104 ? 2.333 -7.505 6.777 1.00 94.06 104 SER A O 1
ATOM 757 N N . THR A 1 105 ? 0.588 -6.084 6.972 1.00 91.88 105 THR A N 1
ATOM 758 C CA . THR A 1 105 ? 0.598 -5.988 8.445 1.00 91.88 105 THR A CA 1
ATOM 759 C C . THR A 1 105 ? -0.302 -7.034 9.116 1.00 91.88 105 THR A C 1
ATOM 761 O O . THR A 1 105 ? -0.368 -7.098 10.338 1.00 91.88 105 THR A O 1
ATOM 764 N N . VAL A 1 106 ? -0.981 -7.884 8.331 1.00 82.94 106 VAL A N 1
ATOM 765 C CA . VAL A 1 106 ? -1.906 -8.907 8.841 1.00 82.94 106 VAL A CA 1
ATOM 766 C C . VAL A 1 106 ? -1.164 -9.901 9.729 1.00 82.94 106 VAL A C 1
ATOM 768 O O . VAL A 1 106 ? -0.234 -10.565 9.264 1.00 82.94 106 VAL A O 1
ATOM 771 N N . GLY A 1 107 ? -1.600 -10.032 10.983 1.00 73.94 107 GLY A N 1
ATOM 772 C CA . GLY A 1 107 ? -1.004 -10.943 11.963 1.00 73.94 107 GLY A CA 1
ATOM 773 C C . GLY A 1 107 ? 0.456 -10.643 12.334 1.00 73.94 107 GLY A C 1
ATOM 774 O O . GLY A 1 107 ? 1.124 -11.520 12.887 1.00 73.94 107 GLY A O 1
ATOM 775 N N . GLN A 1 108 ? 0.962 -9.446 12.023 1.00 70.94 108 GLN A N 1
ATOM 776 C CA . GLN A 1 108 ? 2.318 -9.012 12.367 1.00 70.94 108 GLN A CA 1
ATOM 777 C C . GLN A 1 108 ? 2.310 -8.261 13.703 1.00 70.94 108 GLN A C 1
ATOM 779 O O . GLN A 1 108 ? 1.337 -7.598 14.051 1.00 70.94 108 GLN A O 1
ATOM 784 N N . THR A 1 109 ? 3.405 -8.351 14.460 1.00 69.56 109 THR A N 1
ATOM 785 C CA . THR A 1 109 ? 3.612 -7.501 15.649 1.00 69.56 109 THR A CA 1
ATOM 786 C C . THR A 1 109 ? 4.080 -6.098 15.283 1.00 69.56 109 THR A C 1
ATOM 788 O O . THR A 1 109 ? 3.948 -5.180 16.088 1.00 69.56 109 THR A O 1
ATOM 791 N N . ASP A 1 110 ? 4.643 -5.952 14.084 1.00 79.69 110 ASP A N 1
ATOM 792 C CA . ASP A 1 110 ? 5.131 -4.691 13.553 1.00 79.69 110 ASP A CA 1
ATOM 793 C C . ASP A 1 110 ? 4.072 -4.048 12.658 1.00 79.69 110 ASP A C 1
ATOM 795 O O . ASP A 1 110 ? 3.473 -4.687 11.792 1.00 79.69 110 ASP A O 1
ATOM 799 N N . ASN A 1 111 ? 3.902 -2.738 12.812 1.00 89.50 111 ASN A N 1
ATOM 800 C CA . ASN A 1 111 ? 2.941 -1.950 12.043 1.00 89.50 111 ASN A CA 1
ATOM 801 C C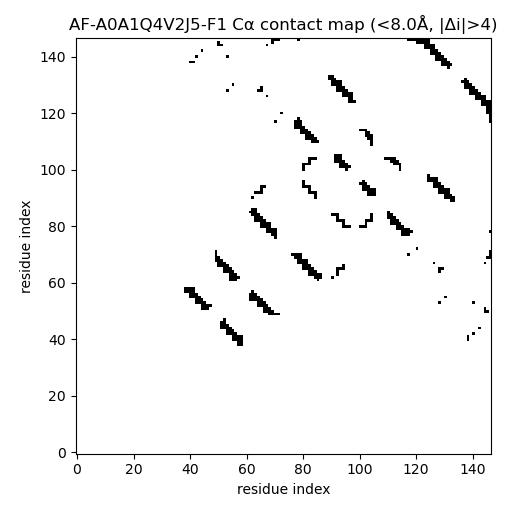 . ASN A 1 111 ? 3.440 -1.601 10.627 1.00 89.50 111 ASN A C 1
ATOM 803 O O . ASN A 1 111 ? 2.916 -0.692 9.987 1.00 89.50 111 ASN A O 1
ATOM 807 N N . VAL A 1 112 ? 4.493 -2.264 10.144 1.00 92.50 112 VAL A N 1
ATOM 808 C CA . VAL A 1 112 ? 5.131 -1.991 8.852 1.00 92.50 112 VAL A CA 1
ATOM 809 C C . VAL A 1 112 ? 5.591 -3.300 8.226 1.00 92.50 112 VAL A C 1
ATOM 811 O O . VAL A 1 112 ? 6.235 -4.105 8.892 1.00 92.50 112 VAL A O 1
ATOM 814 N N . ASP A 1 113 ? 5.337 -3.473 6.931 1.00 93.81 113 ASP A N 1
ATOM 815 C CA . ASP A 1 113 ? 5.932 -4.548 6.135 1.00 93.81 113 ASP A CA 1
ATOM 816 C C . ASP A 1 113 ? 6.409 -4.018 4.779 1.00 93.81 113 ASP A C 1
ATOM 818 O O . ASP A 1 113 ? 5.818 -3.093 4.211 1.00 93.81 113 ASP A O 1
ATOM 822 N N . ARG A 1 114 ? 7.501 -4.594 4.268 1.00 94.12 114 ARG A N 1
ATOM 823 C CA . ARG A 1 114 ? 8.172 -4.164 3.036 1.00 94.12 114 ARG A CA 1
ATOM 824 C C . ARG A 1 114 ? 8.605 -5.359 2.206 1.00 94.12 114 ARG A C 1
ATOM 826 O O . ARG A 1 114 ? 9.266 -6.268 2.700 1.00 94.12 114 ARG A O 1
ATOM 833 N N . VAL A 1 115 ? 8.330 -5.296 0.906 1.00 93.12 115 VAL A N 1
ATOM 834 C CA . VAL A 1 115 ? 8.874 -6.233 -0.078 1.00 93.12 115 VAL A CA 1
ATOM 835 C C . VAL A 1 115 ? 9.635 -5.468 -1.144 1.00 93.12 115 VAL A C 1
ATOM 837 O O . VAL A 1 115 ? 9.061 -4.694 -1.910 1.00 93.12 115 VAL A O 1
ATOM 840 N N . THR A 1 116 ? 10.931 -5.745 -1.215 1.00 91.25 116 THR A N 1
ATOM 841 C CA . THR A 1 116 ? 11.894 -5.019 -2.043 1.00 91.25 116 THR A CA 1
ATOM 842 C C . THR A 1 116 ? 12.433 -5.947 -3.134 1.00 91.25 116 THR A C 1
ATOM 844 O O . THR A 1 116 ? 12.851 -7.074 -2.852 1.00 91.25 116 THR A O 1
ATOM 847 N N . ARG A 1 117 ? 12.319 -5.523 -4.399 1.00 88.69 117 ARG A N 1
ATOM 848 C CA . ARG A 1 117 ? 12.837 -6.224 -5.587 1.00 88.69 117 ARG A CA 1
ATOM 849 C C . ARG A 1 117 ? 12.745 -5.311 -6.807 1.00 88.69 117 ARG A C 1
ATOM 851 O O . ARG A 1 117 ? 11.657 -4.826 -7.105 1.00 88.69 117 ARG A O 1
ATOM 858 N N . ASN A 1 118 ? 13.827 -5.221 -7.576 1.00 88.62 118 ASN A N 1
ATOM 859 C CA . ASN A 1 118 ? 13.820 -4.494 -8.844 1.00 88.62 118 ASN A CA 1
ATOM 860 C C . ASN A 1 118 ? 12.867 -5.115 -9.864 1.00 88.62 118 ASN A C 1
ATOM 862 O O . ASN A 1 118 ? 12.840 -6.335 -10.073 1.00 88.62 118 ASN A O 1
ATOM 866 N N . LEU A 1 119 ? 12.129 -4.246 -10.532 1.00 87.00 119 LEU A N 1
ATOM 867 C CA . LEU A 1 119 ? 11.370 -4.540 -11.730 1.00 87.00 119 LEU A CA 1
ATOM 868 C C . LEU A 1 119 ? 12.094 -4.015 -12.973 1.00 87.00 119 LEU A C 1
ATOM 870 O O . LEU A 1 119 ? 13.000 -3.194 -12.876 1.00 87.00 119 LEU A O 1
ATOM 874 N N . PRO A 1 120 ? 11.711 -4.480 -14.174 1.00 87.06 120 PRO A N 1
ATOM 875 C CA . PRO A 1 120 ? 12.167 -3.850 -15.403 1.00 87.06 120 PRO A CA 1
ATOM 876 C C . PRO A 1 120 ? 11.740 -2.375 -15.447 1.00 87.06 120 PRO A C 1
ATOM 878 O O . PRO A 1 120 ? 10.543 -2.081 -15.416 1.00 87.06 120 PRO A O 1
ATOM 881 N N . GLU A 1 121 ? 12.708 -1.471 -15.556 1.00 86.31 121 GLU A N 1
ATOM 882 C CA . GLU A 1 121 ? 12.489 -0.024 -15.670 1.00 86.31 121 GLU A CA 1
ATOM 883 C C . GLU A 1 121 ? 11.505 0.313 -16.805 1.00 86.31 121 GLU A C 1
ATOM 885 O O . GLU A 1 121 ? 11.566 -0.249 -17.905 1.00 86.31 121 GLU A O 1
ATOM 890 N N . GLY A 1 122 ? 10.591 1.242 -16.545 1.00 84.69 122 GLY A N 1
ATOM 891 C CA . GLY A 1 122 ? 9.539 1.671 -17.463 1.00 84.69 122 GLY A CA 1
ATOM 892 C C . GLY A 1 122 ? 8.347 0.715 -17.562 1.00 84.69 122 GLY A C 1
ATOM 893 O O . GLY A 1 122 ? 7.423 0.981 -18.334 1.00 84.69 122 GLY A O 1
ATOM 894 N N . SER A 1 123 ? 8.330 -0.393 -16.812 1.00 88.94 123 SER A N 1
ATOM 895 C CA . SER A 1 123 ? 7.188 -1.311 -16.805 1.00 88.94 123 SER A CA 1
ATOM 896 C C . SER A 1 123 ? 6.052 -0.802 -15.914 1.00 88.94 123 SER A C 1
ATOM 898 O O . SER A 1 123 ? 6.268 -0.329 -14.800 1.00 88.94 123 SER A O 1
ATOM 900 N N . THR A 1 124 ? 4.814 -0.908 -16.401 1.00 92.19 124 THR A N 1
ATOM 901 C CA . THR A 1 124 ? 3.613 -0.539 -15.639 1.00 92.19 124 THR A CA 1
ATOM 902 C C . THR A 1 124 ? 3.018 -1.757 -14.943 1.00 92.19 124 THR A C 1
ATOM 904 O O . THR A 1 124 ? 2.776 -2.789 -15.570 1.00 92.19 124 THR A O 1
ATOM 907 N N . HIS A 1 125 ? 2.717 -1.607 -13.656 1.00 93.50 125 HIS A N 1
ATOM 908 C CA . HIS A 1 125 ? 2.101 -2.614 -12.796 1.00 93.50 125 HIS A CA 1
ATOM 909 C C . HIS A 1 125 ? 0.826 -2.068 -12.167 1.00 93.50 125 HIS A C 1
ATOM 911 O O . HIS A 1 125 ? 0.613 -0.860 -12.094 1.00 93.50 125 HIS A O 1
ATOM 917 N N . THR A 1 126 ? -0.039 -2.960 -11.695 1.00 96.56 126 THR A N 1
ATOM 918 C CA . THR A 1 126 ? -1.178 -2.570 -10.856 1.00 96.56 126 THR A CA 1
ATOM 919 C C . THR A 1 126 ? -0.835 -2.844 -9.402 1.00 96.56 126 THR A C 1
ATOM 921 O O . THR A 1 126 ? -0.585 -3.991 -9.038 1.00 96.56 126 THR A O 1
ATOM 924 N N . MET A 1 127 ? -0.861 -1.802 -8.574 1.00 97.19 127 MET A N 1
ATOM 925 C CA . MET A 1 127 ? -0.825 -1.926 -7.124 1.00 97.19 127 MET A CA 1
ATOM 926 C C . MET A 1 127 ? -2.258 -1.979 -6.594 1.00 97.19 127 MET A C 1
ATOM 928 O O . MET A 1 127 ? -3.048 -1.061 -6.812 1.00 97.19 127 MET A O 1
ATOM 932 N N . ARG A 1 128 ? -2.592 -3.049 -5.878 1.00 97.75 128 ARG A N 1
ATOM 933 C CA . ARG A 1 128 ? -3.836 -3.199 -5.125 1.00 97.75 128 ARG A CA 1
ATOM 934 C C . ARG A 1 128 ? -3.543 -3.025 -3.644 1.00 97.75 128 ARG A C 1
ATOM 936 O O . ARG A 1 128 ? -2.814 -3.834 -3.083 1.00 97.75 128 ARG A O 1
ATOM 943 N N . VAL A 1 129 ? -4.141 -2.025 -3.008 1.00 97.06 129 VAL A N 1
ATOM 944 C CA . VAL A 1 129 ? -4.022 -1.800 -1.561 1.00 97.06 129 VAL A CA 1
ATOM 945 C C . VAL A 1 129 ? -5.378 -2.015 -0.919 1.00 97.06 129 VAL A C 1
ATOM 947 O O . VAL A 1 129 ? -6.350 -1.371 -1.313 1.00 97.06 129 VAL A O 1
ATOM 950 N N . CYS A 1 130 ? -5.440 -2.898 0.067 1.00 94.38 130 CYS A N 1
ATOM 951 C CA . CYS A 1 130 ? -6.631 -3.189 0.839 1.00 94.38 130 CYS A CA 1
ATOM 952 C C . CYS A 1 130 ? -6.420 -2.860 2.316 1.00 94.38 130 CYS A C 1
ATOM 954 O O . CYS A 1 130 ? -5.359 -3.153 2.868 1.00 94.38 130 CYS A O 1
ATOM 956 N N . VAL A 1 131 ? -7.461 -2.323 2.945 1.00 91.38 131 VAL A N 1
ATOM 957 C CA . VAL A 1 131 ? -7.627 -2.337 4.399 1.00 91.38 131 VAL A CA 1
ATOM 958 C C . VAL A 1 131 ? -8.636 -3.425 4.757 1.00 91.38 131 VAL A C 1
ATOM 960 O O . VAL A 1 131 ? -9.710 -3.521 4.151 1.00 91.38 131 VAL A O 1
ATOM 963 N N . VAL A 1 132 ? -8.252 -4.271 5.701 1.00 88.81 132 VAL A N 1
ATOM 964 C CA . VAL A 1 132 ? -9.003 -5.418 6.208 1.00 88.81 132 VAL A CA 1
ATOM 965 C C . VAL A 1 132 ? -9.482 -5.065 7.607 1.00 88.81 132 VAL A C 1
ATOM 967 O O . VAL A 1 132 ? -8.687 -4.658 8.448 1.00 88.81 132 VAL A O 1
ATOM 970 N N . GLN A 1 133 ? -10.783 -5.184 7.850 1.00 81.44 133 GLN A N 1
ATOM 971 C CA . GLN A 1 133 ? -11.352 -5.063 9.190 1.00 81.44 133 GLN A CA 1
ATOM 972 C C . GLN A 1 133 ? -11.479 -6.448 9.823 1.00 81.44 133 GLN A C 1
ATOM 974 O O . GLN A 1 133 ? -11.878 -7.398 9.148 1.00 81.44 133 GLN A O 1
ATOM 979 N N . ASN A 1 134 ? -11.294 -6.545 11.142 1.00 68.75 134 ASN A N 1
ATOM 980 C CA . ASN A 1 134 ? -11.537 -7.785 11.902 1.00 68.75 134 ASN A CA 1
ATOM 981 C C . ASN A 1 134 ? -12.965 -8.351 11.725 1.00 68.75 134 ASN A C 1
ATOM 983 O O . ASN A 1 134 ? -13.212 -9.531 11.959 1.00 68.75 134 ASN A O 1
ATOM 987 N N . THR A 1 135 ? -13.915 -7.523 11.284 1.00 71.00 135 THR A N 1
ATOM 988 C CA . THR A 1 135 ? -15.301 -7.902 10.965 1.00 71.00 135 THR A CA 1
ATOM 989 C C . THR A 1 135 ? -15.456 -8.600 9.605 1.00 71.00 135 THR A C 1
ATOM 991 O O . THR A 1 135 ? -16.564 -8.997 9.250 1.00 71.00 135 THR A O 1
ATOM 994 N N . GLY A 1 136 ? -14.373 -8.746 8.831 1.00 68.44 136 GLY A N 1
ATOM 995 C CA . GLY A 1 136 ? -14.353 -9.386 7.512 1.00 68.44 136 GLY A CA 1
ATOM 996 C C . GLY A 1 136 ? -14.687 -8.459 6.338 1.00 68.44 136 GLY A C 1
ATOM 997 O O . GLY A 1 136 ? -14.760 -8.923 5.199 1.00 68.44 136 GLY A O 1
ATOM 998 N N . THR A 1 137 ? -14.888 -7.159 6.584 1.00 77.50 137 THR A N 1
ATOM 999 C CA . THR A 1 137 ? -15.101 -6.174 5.512 1.00 77.50 137 THR A CA 1
ATOM 1000 C C . THR A 1 137 ? -13.760 -5.675 4.984 1.00 77.50 137 THR A C 1
ATOM 1002 O O . THR A 1 137 ? -12.935 -5.176 5.748 1.00 77.50 137 THR A O 1
ATOM 1005 N N . ASN A 1 138 ? -13.568 -5.766 3.665 1.00 86.94 138 ASN A N 1
ATOM 1006 C CA . ASN A 1 138 ? -12.348 -5.328 2.991 1.00 86.94 138 ASN A CA 1
ATOM 1007 C C . ASN A 1 138 ? -12.653 -4.171 2.041 1.00 86.94 138 ASN A C 1
ATOM 1009 O O . ASN A 1 138 ? -13.511 -4.295 1.165 1.00 86.94 138 ASN A O 1
ATOM 1013 N N . HIS A 1 139 ? -11.896 -3.084 2.154 1.00 90.88 139 HIS A N 1
ATOM 1014 C CA . HIS A 1 139 ? -11.919 -1.988 1.187 1.00 90.88 139 HIS A CA 1
ATOM 1015 C C . HIS A 1 139 ? -10.619 -2.016 0.399 1.00 90.88 139 HIS A C 1
ATOM 1017 O O . HIS A 1 139 ? -9.555 -2.047 1.005 1.00 90.88 139 HIS A O 1
ATOM 1023 N N . CYS A 1 140 ? -10.699 -2.032 -0.932 1.00 95.06 140 CYS A N 1
ATOM 1024 C CA . CYS A 1 140 ? -9.533 -2.134 -1.804 1.00 95.06 140 CYS A CA 1
ATOM 1025 C C . CYS A 1 140 ? -9.539 -1.050 -2.880 1.00 95.06 140 CYS A C 1
ATOM 1027 O O . CYS A 1 140 ? -10.581 -0.756 -3.465 1.00 95.06 140 CYS A O 1
ATOM 1029 N N . VAL A 1 141 ? -8.353 -0.548 -3.211 1.00 96.94 141 VAL A N 1
ATOM 1030 C CA . VAL A 1 141 ? -8.104 0.372 -4.322 1.00 96.94 141 VAL A CA 1
ATOM 1031 C C . VAL A 1 141 ? -7.042 -0.233 -5.222 1.00 96.94 141 VAL A C 1
ATOM 1033 O O . VAL A 1 141 ? -6.028 -0.730 -4.737 1.00 96.94 141 VAL A O 1
ATOM 1036 N N . ASN A 1 142 ? -7.275 -0.164 -6.531 1.00 96.38 142 ASN A N 1
ATOM 1037 C CA . ASN A 1 142 ? -6.286 -0.494 -7.548 1.00 96.38 142 ASN A CA 1
ATOM 1038 C C . ASN A 1 142 ? -5.762 0.810 -8.151 1.00 96.38 142 ASN A C 1
ATOM 1040 O O . ASN A 1 142 ? -6.558 1.645 -8.576 1.00 96.38 142 ASN A O 1
ATOM 1044 N N . THR A 1 143 ? -4.446 0.966 -8.224 1.00 95.25 143 THR A N 1
ATOM 1045 C CA . THR A 1 143 ? -3.797 2.105 -8.877 1.00 95.25 143 THR A CA 1
ATOM 1046 C C . THR A 1 143 ? -2.666 1.616 -9.780 1.00 95.25 143 THR A C 1
ATOM 1048 O O . THR A 1 143 ? -1.938 0.697 -9.393 1.00 95.25 143 THR A O 1
ATOM 1051 N N . PRO A 1 144 ? -2.499 2.184 -10.986 1.00 95.12 144 PRO A N 1
ATOM 1052 C CA . PRO A 1 144 ? -1.317 1.916 -11.789 1.00 95.12 144 PRO A CA 1
ATOM 1053 C C . PRO A 1 144 ? -0.078 2.509 -11.112 1.00 95.12 144 PRO A C 1
ATOM 1055 O O . PRO A 1 144 ? -0.147 3.576 -10.497 1.00 95.12 144 PRO A O 1
ATOM 1058 N N . VAL A 1 145 ? 1.047 1.815 -11.242 1.00 92.88 145 VAL A N 1
ATOM 1059 C CA . VAL A 1 145 ? 2.370 2.249 -10.790 1.00 92.88 145 VAL A CA 1
ATOM 1060 C C . VAL A 1 145 ? 3.410 1.886 -11.843 1.00 92.88 145 VAL A C 1
ATOM 1062 O O . VAL A 1 145 ? 3.200 0.957 -12.623 1.00 92.88 145 VAL A O 1
ATOM 1065 N N . THR A 1 146 ? 4.522 2.607 -11.873 1.00 90.81 146 THR A N 1
ATOM 1066 C CA . THR A 1 146 ? 5.603 2.380 -12.836 1.00 90.81 146 THR A CA 1
ATOM 1067 C C . THR A 1 146 ? 6.880 2.051 -12.077 1.00 90.81 146 THR A C 1
ATOM 1069 O O . THR A 1 146 ? 7.146 2.662 -11.040 1.00 90.81 146 THR A O 1
ATOM 1072 N N . ALA A 1 147 ? 7.608 1.052 -12.566 1.00 85.56 147 ALA A N 1
ATOM 1073 C CA . ALA A 1 147 ? 8.982 0.765 -12.168 1.00 85.56 147 ALA A CA 1
ATOM 1074 C C . ALA A 1 147 ? 9.965 1.627 -12.951 1.00 85.56 147 ALA A C 1
ATOM 1076 O O . ALA A 1 147 ? 9.653 1.975 -14.112 1.00 85.56 147 ALA A O 1
#

pLDDT: mean 76.17, std 21.24, range [34.22, 97.81]

Solvent-accessible surface area (backbone atoms only — not comparable to full-atom values): 9038 Å² total; per-residue (Å²): 134,85,93,82,90,88,86,84,90,83,84,89,80,90,76,93,74,91,76,88,74,91,69,82,84,70,85,69,79,69,76,74,75,74,69,71,73,80,57,64,74,47,74,50,78,44,80,46,101,48,34,41,36,40,39,35,26,44,67,91,45,70,44,32,36,24,34,43,39,33,37,80,86,76,50,101,52,59,22,30,38,33,18,39,52,70,65,95,79,63,67,31,36,37,23,34,38,74,90,70,52,68,18,46,29,64,96,50,95,48,53,56,24,73,43,70,54,73,64,65,76,77,40,78,43,43,38,35,34,30,45,37,34,86,88,73,55,70,52,74,48,78,42,81,46,61,55

Foldseek 3Di:
DDDDDDDDDDDDDDDDDPDPDPDDDDPPPPPPPPPVPQQDKDWDWDDDPQWIKIWIDRNPHTFWIWIWGHPPPPPPFATKTKIFGPDDDFKKKWKAKPVGDIFIPVPPPHRMTMDGDHDPAFDKIKIKMWIAGPVGDIDIDIDIIGD

Mean predicted aligned error: 14.24 Å

Secondary structure (DSSP, 8-state):
--------------------------------------PPEEEEEEEETTEEEEEEEETTEEEEEEEEE--TTS-SS--EEEEEE-SSSSEEEEEEETTS-EEE-TT-SSSEEEEE-PPPTT-EEEEEEEEEETTS-EEEEEEEEE-

Organism: NCBI:txid1048205

Nearest PDB structures (foldseek):
  7y8i-assembly3_C  TM=4.449E-01  e=1.869E-01  Chelicerata
  5f7s-assembly2_B  TM=4.690E-01  e=3.144E-01  Trueperella pyogenes
  5i0e-assembly1_B  TM=4.718E-01  e=5.869E-01  Trueperella pyogenes
  4h0o-assembly1_B  TM=6.729E-01  e=7.910E+00  Entamoeba histolytica
  5il6-assembly1_A  TM=3.189E-01  e=5.218E+00  Pseudomonas protegens Pf-5

Sequence (147 aa):
MRKAVGALLATTALALTTGMTFGAGSAAAQSADTTAAVQAIHATTASTGNGVRVTYYAGTERLGYGEWHQNAQGLIQDDTLEVVDFGDTTYEFVAQLSDGRRASTVGQTDNVDRVTRNLPEGSTHTMRVCVVQNTGTNHCVNTPVTA

Radius of gyration: 32.29 Å; Cα contacts (8 Å, |Δi|>4): 277; chains: 1; bounding box: 74×52×87 Å